Protein AF-A0A8H3QPQ7-F1 (afdb_monomer)

Mean predicted aligned error: 8.33 Å

Structure (mmCIF, N/CA/C/O backbone):
data_AF-A0A8H3QPQ7-F1
#
_entry.id   AF-A0A8H3QPQ7-F1
#
loop_
_atom_site.group_PDB
_atom_site.id
_atom_site.type_symbol
_atom_site.label_atom_id
_atom_site.label_alt_id
_atom_site.label_comp_id
_atom_site.label_asym_id
_atom_site.label_entity_id
_atom_site.label_seq_id
_atom_site.pdbx_PDB_ins_code
_atom_site.Cartn_x
_atom_site.Cartn_y
_atom_site.Cartn_z
_atom_site.occupancy
_atom_site.B_iso_or_equiv
_atom_site.auth_seq_id
_atom_site.auth_comp_id
_atom_site.auth_asym_id
_atom_site.auth_atom_id
_atom_site.pdbx_PDB_model_num
ATOM 1 N N . MET A 1 1 ? 8.827 -12.510 -20.753 1.00 52.91 1 MET A N 1
ATOM 2 C CA . MET A 1 1 ? 10.183 -11.906 -20.762 1.00 52.91 1 MET A CA 1
ATOM 3 C C . MET A 1 1 ? 10.353 -10.727 -19.795 1.00 52.91 1 MET A C 1
ATOM 5 O O . MET A 1 1 ? 11.489 -10.427 -19.464 1.00 52.91 1 MET A O 1
ATOM 9 N N . ALA A 1 2 ? 9.284 -10.083 -19.304 1.00 51.03 2 ALA A N 1
ATOM 10 C CA . ALA A 1 2 ? 9.398 -9.021 -18.293 1.00 51.03 2 ALA A CA 1
ATOM 11 C C . ALA A 1 2 ? 9.587 -9.545 -16.850 1.00 51.03 2 ALA A C 1
ATOM 13 O O . ALA A 1 2 ? 10.180 -8.869 -16.024 1.00 51.03 2 ALA A O 1
ATOM 14 N N . ASP A 1 3 ? 9.138 -10.769 -16.561 1.00 51.50 3 ASP A N 1
ATOM 15 C CA . ASP A 1 3 ? 9.184 -11.369 -15.219 1.00 51.50 3 ASP A CA 1
ATOM 16 C C . ASP A 1 3 ? 10.622 -11.617 -14.712 1.00 51.50 3 ASP A C 1
ATOM 18 O O . ASP A 1 3 ? 11.012 -11.107 -13.668 1.00 51.50 3 ASP A O 1
ATOM 22 N N . ALA A 1 4 ? 11.468 -12.236 -15.544 1.00 53.94 4 ALA A N 1
ATOM 23 C CA . ALA A 1 4 ? 12.883 -12.498 -15.246 1.00 53.94 4 ALA A CA 1
ATOM 24 C C . ALA A 1 4 ? 13.742 -11.230 -15.043 1.00 53.94 4 ALA A C 1
ATOM 26 O O . ALA A 1 4 ? 14.833 -11.291 -14.483 1.00 53.94 4 ALA A O 1
ATOM 27 N N . ARG A 1 5 ? 13.273 -10.060 -15.504 1.00 58.03 5 ARG A N 1
ATOM 28 C CA . ARG A 1 5 ? 13.960 -8.772 -15.291 1.00 58.03 5 ARG A CA 1
ATOM 29 C C . ARG A 1 5 ? 13.573 -8.111 -13.965 1.00 58.03 5 ARG A C 1
ATOM 31 O O . ARG A 1 5 ? 14.295 -7.230 -13.506 1.00 58.03 5 ARG A O 1
ATOM 38 N N . ARG A 1 6 ? 12.474 -8.561 -13.346 1.00 60.44 6 ARG A N 1
ATOM 39 C CA . ARG A 1 6 ? 11.940 -8.069 -12.064 1.00 60.44 6 ARG A CA 1
ATOM 40 C C . ARG A 1 6 ? 12.392 -8.904 -10.874 1.00 60.44 6 ARG A C 1
ATOM 42 O O . ARG A 1 6 ? 12.429 -8.388 -9.760 1.00 60.44 6 ARG A O 1
ATOM 49 N N . GLU A 1 7 ? 12.776 -10.160 -11.094 1.00 62.06 7 GLU A N 1
ATOM 50 C CA . GLU A 1 7 ? 13.353 -11.030 -10.058 1.00 62.06 7 GLU A CA 1
ATOM 51 C C . GLU A 1 7 ? 14.496 -10.381 -9.249 1.00 62.06 7 GLU A C 1
ATOM 53 O O . GLU A 1 7 ? 14.475 -10.488 -8.020 1.00 62.06 7 GLU A O 1
ATOM 58 N N . PRO A 1 8 ? 15.450 -9.637 -9.854 1.00 68.31 8 PRO A N 1
ATOM 59 C CA . PRO A 1 8 ? 16.511 -8.979 -9.093 1.00 68.31 8 PRO A CA 1
ATOM 60 C C . PRO A 1 8 ? 15.963 -7.940 -8.112 1.00 68.31 8 PRO A C 1
ATOM 62 O O . PRO A 1 8 ? 16.429 -7.848 -6.980 1.00 68.31 8 PRO A O 1
ATOM 65 N N . LEU A 1 9 ? 14.938 -7.184 -8.517 1.00 68.62 9 LEU A N 1
ATOM 66 C CA . LEU A 1 9 ? 14.305 -6.187 -7.661 1.00 68.62 9 LEU A CA 1
ATOM 67 C C . LEU A 1 9 ? 13.577 -6.838 -6.494 1.00 68.62 9 LEU A C 1
ATOM 69 O O . LEU A 1 9 ? 13.791 -6.423 -5.357 1.00 68.62 9 LEU A O 1
ATOM 73 N N . TYR A 1 10 ? 12.762 -7.865 -6.754 1.00 71.31 10 TYR A N 1
ATOM 74 C CA . TYR A 1 10 ? 12.056 -8.596 -5.700 1.00 71.31 10 TYR A CA 1
ATOM 75 C C . TYR A 1 10 ? 13.021 -9.241 -4.698 1.00 71.31 10 TYR A C 1
ATOM 77 O O . TYR A 1 10 ? 12.750 -9.207 -3.498 1.00 71.31 10 TYR A O 1
ATOM 85 N N . ASN A 1 11 ? 14.177 -9.731 -5.153 1.00 72.44 11 ASN A N 1
ATOM 86 C CA . ASN A 1 11 ? 15.219 -10.277 -4.279 1.00 72.44 11 ASN A CA 1
ATOM 87 C C . ASN A 1 11 ? 15.921 -9.214 -3.419 1.00 72.44 11 ASN A C 1
ATOM 89 O O . ASN A 1 11 ? 16.361 -9.525 -2.314 1.00 72.44 11 ASN A O 1
ATOM 93 N N . ILE A 1 12 ? 16.002 -7.962 -3.881 1.00 73.88 12 ILE A N 1
ATOM 94 C CA . ILE A 1 12 ? 16.578 -6.850 -3.108 1.00 73.88 12 ILE A CA 1
ATOM 95 C C . ILE A 1 12 ? 15.547 -6.280 -2.121 1.00 73.88 12 ILE A C 1
ATOM 97 O O . ILE A 1 12 ? 15.845 -6.105 -0.938 1.00 73.88 12 ILE A O 1
ATOM 101 N N . ILE A 1 13 ? 14.319 -6.011 -2.576 1.00 75.88 13 ILE A N 1
ATOM 102 C CA . ILE A 1 13 ? 13.271 -5.397 -1.744 1.00 75.88 13 ILE A CA 1
ATOM 103 C C . ILE A 1 13 ? 12.618 -6.400 -0.791 1.00 75.88 13 ILE A C 1
ATOM 105 O O . ILE A 1 13 ? 12.299 -6.035 0.335 1.00 75.88 13 ILE A O 1
ATOM 109 N N . GLY A 1 14 ? 12.463 -7.664 -1.184 1.00 75.62 14 GLY A N 1
ATOM 110 C CA . GLY A 1 14 ? 11.863 -8.727 -0.375 1.00 75.62 14 GLY A CA 1
ATOM 111 C C . GLY A 1 14 ? 12.414 -8.808 1.055 1.00 75.62 14 GLY A C 1
ATOM 112 O O . GLY A 1 14 ? 11.628 -8.685 1.998 1.00 75.62 14 GLY A O 1
ATOM 113 N N . PRO A 1 15 ? 13.739 -8.941 1.262 1.00 78.50 15 PRO A N 1
ATOM 114 C CA . PRO A 1 15 ? 14.323 -8.977 2.599 1.00 78.50 15 PRO A CA 1
ATOM 115 C C . PRO A 1 15 ? 14.217 -7.638 3.345 1.00 78.50 15 PRO A C 1
ATOM 117 O O . PRO A 1 15 ? 14.062 -7.649 4.565 1.00 78.50 15 PRO A O 1
ATOM 120 N N . ILE A 1 16 ? 14.252 -6.486 2.659 1.00 80.69 16 ILE A N 1
ATOM 121 C CA . ILE A 1 16 ? 14.039 -5.171 3.298 1.00 80.69 16 ILE A CA 1
ATOM 122 C C . ILE A 1 16 ? 12.621 -5.101 3.855 1.00 80.69 16 ILE A C 1
ATOM 124 O O . ILE A 1 16 ? 12.424 -4.830 5.037 1.00 80.69 16 ILE A O 1
ATOM 128 N N . PHE A 1 17 ? 11.638 -5.446 3.029 1.00 77.31 17 PHE A N 1
ATOM 129 C CA . PHE A 1 17 ? 10.249 -5.545 3.434 1.00 77.31 17 PHE A CA 1
ATOM 130 C C . PHE A 1 17 ? 10.090 -6.556 4.573 1.00 77.31 17 PHE A C 1
ATOM 132 O O . PHE A 1 17 ? 9.423 -6.241 5.553 1.00 77.31 17 PHE A O 1
ATOM 139 N N . ALA A 1 18 ? 10.706 -7.742 4.509 1.00 79.38 18 ALA A N 1
ATOM 140 C CA . ALA A 1 18 ? 10.646 -8.767 5.560 1.00 79.38 18 ALA A CA 1
ATOM 141 C C . ALA A 1 18 ? 11.100 -8.271 6.946 1.00 79.38 18 ALA A C 1
ATOM 143 O O . ALA A 1 18 ? 10.545 -8.722 7.947 1.00 79.38 18 ALA A O 1
ATOM 144 N N . LYS A 1 19 ? 12.029 -7.306 7.016 1.00 82.31 19 LYS A N 1
ATOM 145 C CA . LYS A 1 19 ? 12.436 -6.667 8.282 1.00 82.31 19 LYS A CA 1
ATOM 146 C C . LYS A 1 19 ? 11.318 -5.842 8.923 1.00 82.31 19 LYS A C 1
ATOM 148 O O . LYS A 1 19 ? 11.289 -5.700 10.144 1.00 82.31 19 LYS A O 1
ATOM 153 N N . HIS A 1 20 ? 10.386 -5.315 8.130 1.00 81.62 20 HIS A N 1
ATOM 154 C CA . HIS A 1 20 ? 9.209 -4.633 8.653 1.00 81.62 20 HIS A CA 1
ATOM 155 C C . HIS A 1 20 ? 8.154 -5.651 9.083 1.00 81.62 20 HIS A C 1
ATOM 157 O O . HIS A 1 20 ? 7.688 -6.475 8.281 1.00 81.62 20 HIS A O 1
ATOM 163 N N . LYS A 1 21 ? 7.742 -5.545 10.353 1.00 81.81 21 LYS A N 1
ATOM 164 C CA . LYS A 1 21 ? 6.601 -6.286 10.898 1.00 81.81 21 LYS A CA 1
ATOM 165 C C . LYS A 1 21 ? 5.356 -6.008 10.067 1.00 81.81 21 LYS A C 1
ATOM 167 O O . LYS A 1 21 ? 5.187 -4.913 9.534 1.00 81.81 21 LYS A O 1
ATOM 172 N N . GLN A 1 22 ? 4.483 -7.001 9.986 1.00 83.19 22 GLN A N 1
ATOM 173 C CA . GLN A 1 22 ? 3.203 -6.871 9.306 1.00 83.19 22 GLN A CA 1
ATOM 174 C C . GLN A 1 22 ? 2.352 -5.776 9.954 1.00 83.19 22 GLN A C 1
ATOM 176 O O . GLN A 1 22 ? 2.403 -5.579 11.170 1.00 83.19 22 GLN A O 1
ATOM 181 N N . TYR A 1 23 ? 1.575 -5.054 9.149 1.00 82.81 23 TYR A N 1
ATOM 182 C CA . TYR A 1 23 ? 0.728 -3.995 9.674 1.00 82.81 23 TYR A CA 1
ATOM 183 C C . TYR A 1 23 ? -0.497 -4.584 10.380 1.00 82.81 23 TYR A C 1
ATOM 185 O O . TYR A 1 23 ? -1.373 -5.173 9.744 1.00 82.81 23 TYR A O 1
ATOM 193 N N . THR A 1 24 ? -0.556 -4.405 11.699 1.00 81.31 24 THR A N 1
ATOM 194 C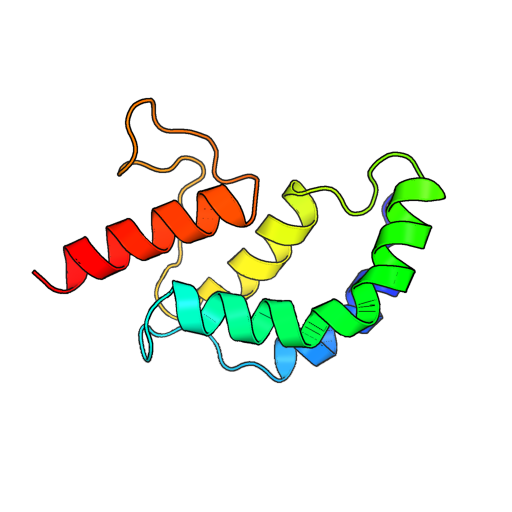 CA . THR A 1 24 ? -1.651 -4.856 12.573 1.00 81.31 24 THR A CA 1
ATOM 195 C C . THR A 1 24 ? -2.489 -3.696 13.119 1.00 81.31 24 THR A C 1
ATOM 197 O O . THR A 1 24 ? -3.298 -3.886 14.020 1.00 81.31 24 THR A O 1
ATOM 200 N N . GLY A 1 25 ? -2.321 -2.477 12.590 1.00 79.00 25 GLY A N 1
ATOM 201 C CA . GLY A 1 25 ? -2.949 -1.272 13.153 1.00 79.00 25 GLY A CA 1
ATOM 202 C C . GLY A 1 25 ? -2.258 -0.739 14.410 1.00 79.00 25 GLY A C 1
ATOM 203 O O . GLY A 1 25 ? -2.856 0.031 15.143 1.00 79.00 25 GLY A O 1
ATOM 204 N N . GLN A 1 26 ? -1.017 -1.166 14.648 1.00 79.69 26 GLN A N 1
ATOM 205 C CA . GLN A 1 26 ? -0.161 -0.735 15.758 1.00 79.69 26 GLN A CA 1
ATOM 206 C C . GLN A 1 26 ? 0.239 0.752 15.712 1.00 79.69 26 GLN A C 1
ATOM 208 O O . GLN A 1 26 ? 0.570 1.322 16.743 1.00 79.69 26 GLN A O 1
ATOM 213 N N . GLU A 1 27 ? 0.214 1.379 14.536 1.00 85.00 27 GLU A N 1
ATOM 214 C CA . GLU A 1 27 ? 0.558 2.791 14.331 1.00 85.00 27 GLU A CA 1
ATOM 215 C C . GLU A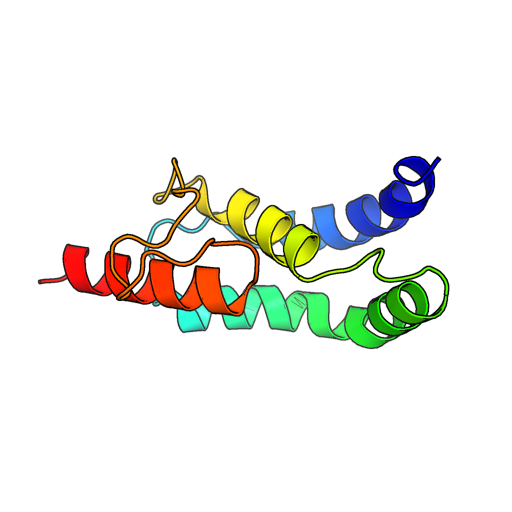 1 27 ? -0.306 3.392 13.203 1.00 85.00 27 GLU A C 1
ATOM 217 O O . GLU A 1 27 ? -0.953 2.628 12.468 1.00 85.00 27 GLU A O 1
ATOM 222 N N . PRO A 1 28 ? -0.344 4.726 13.030 1.00 84.25 28 PRO A N 1
ATOM 223 C CA . PRO A 1 28 ? -1.061 5.355 11.930 1.00 84.25 28 PRO A CA 1
ATOM 224 C C . PRO A 1 28 ? -0.578 4.830 10.567 1.00 84.25 28 PRO A C 1
ATOM 226 O O . PRO A 1 28 ? 0.627 4.665 10.364 1.00 84.25 28 PRO A O 1
ATOM 229 N N . PRO A 1 29 ? -1.492 4.590 9.610 1.00 82.50 29 PRO A N 1
ATOM 230 C CA . PRO A 1 29 ? -1.149 4.123 8.269 1.00 82.50 29 PRO A CA 1
ATOM 231 C C . PRO A 1 29 ? -0.057 4.939 7.583 1.00 82.50 29 PRO A C 1
ATOM 233 O O . PRO A 1 29 ? 0.844 4.368 6.974 1.00 82.50 29 PRO A O 1
ATOM 236 N N . ASP A 1 30 ? -0.140 6.263 7.699 1.00 84.56 30 ASP A N 1
ATOM 237 C CA . ASP A 1 30 ? 0.814 7.194 7.109 1.00 84.56 30 ASP A CA 1
ATOM 238 C C . ASP A 1 30 ? 2.229 6.995 7.664 1.00 84.56 30 ASP A C 1
ATOM 240 O O . ASP A 1 30 ? 3.173 6.882 6.888 1.00 84.56 30 ASP A O 1
ATOM 244 N N . GLU A 1 31 ? 2.378 6.870 8.986 1.00 87.06 31 GLU A N 1
ATOM 245 C CA . GLU A 1 31 ? 3.687 6.668 9.621 1.00 87.06 31 GLU A CA 1
ATOM 246 C C . GLU A 1 31 ? 4.295 5.308 9.267 1.00 87.06 31 GLU A C 1
ATOM 248 O O . GLU A 1 31 ? 5.491 5.212 8.982 1.00 87.06 31 GLU A O 1
ATOM 253 N N . TYR A 1 32 ? 3.470 4.258 9.232 1.00 86.56 32 TYR A N 1
ATOM 254 C CA . TYR A 1 32 ? 3.934 2.925 8.860 1.00 86.56 32 TYR A C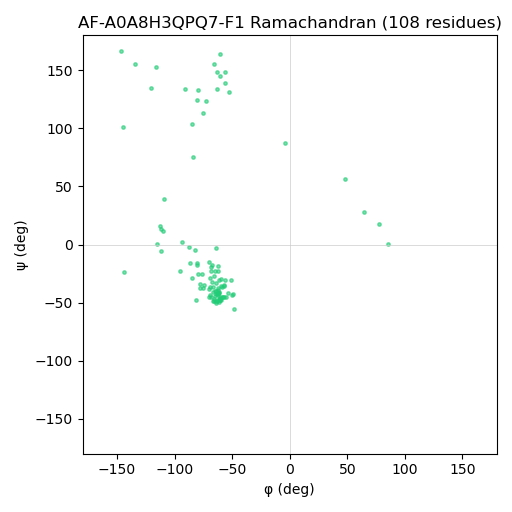A 1
ATOM 255 C C . TYR A 1 32 ? 4.419 2.889 7.409 1.00 86.56 32 TYR A C 1
ATOM 257 O O . TYR A 1 32 ? 5.504 2.376 7.120 1.00 86.56 32 TYR A O 1
ATOM 265 N N . LEU A 1 33 ? 3.613 3.427 6.489 1.00 83.88 33 LEU A N 1
ATOM 266 C CA . LEU A 1 33 ? 3.947 3.456 5.069 1.00 83.88 33 LEU A CA 1
ATOM 267 C C . LEU A 1 33 ? 5.176 4.326 4.803 1.00 83.88 33 LEU A C 1
ATOM 269 O O . LEU A 1 33 ? 6.026 3.903 4.021 1.00 83.88 33 LEU A O 1
ATOM 273 N N . ASP A 1 34 ? 5.315 5.470 5.479 1.00 85.44 34 ASP A N 1
ATOM 274 C CA . ASP A 1 34 ? 6.505 6.319 5.376 1.00 85.44 34 ASP A CA 1
ATOM 275 C C . ASP A 1 34 ? 7.767 5.570 5.818 1.00 85.44 34 ASP A C 1
ATOM 277 O O . ASP A 1 34 ? 8.756 5.551 5.089 1.00 85.44 34 ASP A O 1
ATOM 281 N N . LYS A 1 35 ? 7.725 4.845 6.945 1.00 86.44 35 LYS A N 1
ATOM 282 C CA . LYS A 1 35 ? 8.864 4.034 7.412 1.00 86.44 35 LYS A CA 1
ATOM 283 C C . LYS A 1 35 ? 9.256 2.956 6.408 1.00 86.44 35 LYS A C 1
ATOM 285 O O . LYS A 1 35 ? 10.441 2.800 6.113 1.00 86.44 35 LYS A O 1
ATOM 290 N N . VAL A 1 36 ? 8.279 2.215 5.883 1.00 83.50 36 VAL A N 1
ATOM 291 C CA . VAL A 1 36 ? 8.523 1.173 4.871 1.00 83.50 36 VAL A CA 1
ATOM 292 C C . VAL A 1 36 ? 9.090 1.794 3.593 1.00 83.50 36 VAL A C 1
ATOM 294 O O . VAL A 1 36 ? 10.048 1.266 3.029 1.00 83.50 36 VAL A O 1
ATOM 297 N N . TRP A 1 37 ? 8.543 2.933 3.160 1.00 79.38 37 TRP A N 1
ATOM 298 C CA . TRP A 1 37 ? 9.003 3.647 1.973 1.00 79.38 37 TRP A CA 1
ATOM 299 C C . TRP A 1 37 ? 10.422 4.186 2.147 1.00 79.38 37 TRP A C 1
ATOM 301 O O . TRP A 1 37 ? 11.283 3.938 1.306 1.00 79.38 37 TRP A O 1
ATOM 311 N N . LYS A 1 38 ? 10.712 4.828 3.278 1.00 82.44 38 LYS A N 1
ATOM 312 C CA . LYS A 1 38 ? 12.035 5.346 3.636 1.00 82.44 38 LYS A CA 1
ATOM 313 C C . LYS A 1 38 ? 13.091 4.247 3.673 1.00 82.44 38 LYS A C 1
ATOM 315 O O . LYS A 1 38 ? 14.227 4.453 3.243 1.00 82.44 38 LYS A O 1
ATOM 320 N N . SER A 1 39 ? 12.713 3.055 4.127 1.00 79.50 39 SER A N 1
ATOM 321 C CA . SER A 1 39 ? 13.589 1.886 4.115 1.00 79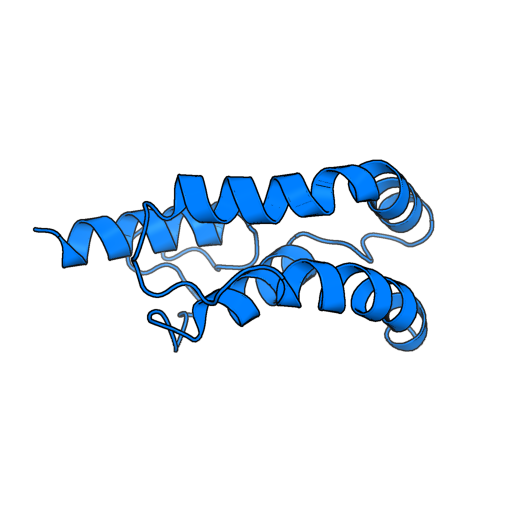.50 39 SER A CA 1
ATOM 322 C C . SER A 1 39 ? 13.920 1.375 2.720 1.00 79.50 39 SER A C 1
ATOM 324 O O . SER A 1 39 ? 14.917 0.677 2.599 1.00 79.50 39 SER A O 1
ATOM 326 N N . ILE A 1 40 ? 13.177 1.745 1.677 1.00 74.38 40 ILE A N 1
ATOM 327 C CA . ILE A 1 40 ? 13.519 1.452 0.277 1.00 74.38 40 ILE A CA 1
ATOM 328 C C . ILE A 1 40 ? 13.894 2.700 -0.530 1.00 74.38 40 ILE A C 1
ATOM 330 O O . ILE A 1 40 ? 14.366 2.556 -1.649 1.00 74.38 40 ILE A O 1
ATOM 334 N N . SER A 1 41 ? 13.779 3.911 0.026 1.00 71.94 41 SER A N 1
ATOM 335 C CA . SER A 1 41 ? 14.171 5.155 -0.656 1.00 71.94 41 SER A CA 1
ATOM 336 C C . SER A 1 41 ? 1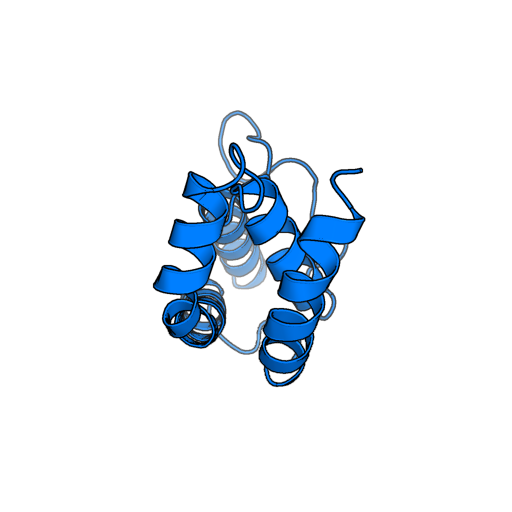5.664 5.212 -0.988 1.00 71.94 41 SER A C 1
ATOM 338 O O . SER A 1 41 ? 16.060 5.895 -1.919 1.00 71.94 41 SER A O 1
ATOM 340 N N . HIS A 1 42 ? 16.520 4.460 -0.290 1.00 69.19 42 HIS A N 1
ATOM 341 C CA . HIS A 1 42 ? 17.929 4.332 -0.685 1.00 69.19 42 HIS A CA 1
ATOM 342 C C . HIS A 1 42 ? 18.111 3.557 -2.004 1.00 69.19 42 HIS A C 1
ATOM 344 O O . HIS A 1 42 ? 19.151 3.665 -2.649 1.00 69.19 42 HIS A O 1
ATOM 350 N N . LEU A 1 43 ? 17.101 2.785 -2.414 1.00 67.44 43 LEU A N 1
ATOM 351 C CA . LEU A 1 43 ? 17.046 2.109 -3.706 1.00 67.44 43 LEU A CA 1
ATOM 352 C C . LEU A 1 43 ? 16.434 2.995 -4.791 1.00 67.44 43 LEU A C 1
ATOM 354 O O . LEU A 1 43 ? 16.406 2.561 -5.936 1.00 67.44 43 LEU A O 1
ATOM 358 N N . ASP A 1 44 ? 15.985 4.214 -4.475 1.00 63.28 44 ASP A N 1
ATOM 359 C CA . ASP A 1 44 ? 15.319 5.118 -5.419 1.00 63.28 44 ASP A CA 1
ATOM 360 C C . ASP A 1 44 ? 16.193 5.415 -6.648 1.00 63.28 44 ASP A C 1
ATOM 362 O O . ASP A 1 44 ? 15.702 5.395 -7.769 1.00 63.28 44 ASP A O 1
ATOM 366 N N . GLY A 1 45 ? 17.517 5.525 -6.482 1.00 61.34 45 GLY A N 1
ATOM 367 C CA . GLY A 1 45 ? 18.450 5.642 -7.610 1.00 61.34 45 GLY A CA 1
ATOM 368 C C . GLY A 1 45 ? 18.522 4.383 -8.488 1.00 61.34 45 GLY A C 1
ATOM 369 O O . GLY A 1 45 ? 18.606 4.484 -9.710 1.00 61.34 45 GLY A O 1
ATOM 370 N N . SER A 1 46 ? 18.427 3.191 -7.887 1.00 62.66 46 SER A N 1
ATOM 371 C CA . SER A 1 46 ? 18.359 1.918 -8.627 1.00 62.66 46 SER A CA 1
ATOM 372 C C . SER A 1 46 ? 16.985 1.703 -9.267 1.00 62.66 46 SER A C 1
ATOM 374 O O . SER A 1 46 ? 16.910 1.189 -10.376 1.00 62.66 46 SER A O 1
ATOM 376 N N . MET A 1 47 ? 15.906 2.139 -8.610 1.00 62.47 47 MET A N 1
ATOM 377 C CA . MET A 1 47 ? 14.535 2.108 -9.124 1.00 62.47 47 MET A CA 1
ATOM 378 C C . MET A 1 47 ? 14.357 3.085 -10.280 1.00 62.47 47 MET A C 1
ATOM 380 O O . MET A 1 47 ? 13.838 2.681 -11.307 1.00 62.47 47 MET A O 1
ATOM 384 N N . THR A 1 48 ? 14.863 4.313 -10.164 1.00 60.66 48 THR A N 1
ATOM 385 C CA . THR A 1 48 ? 14.851 5.336 -11.220 1.00 60.66 48 THR A CA 1
ATOM 386 C C . THR A 1 48 ? 15.686 4.896 -12.419 1.00 60.66 48 THR A C 1
ATOM 388 O O . THR A 1 48 ? 15.288 5.093 -13.569 1.00 60.66 48 THR A O 1
ATOM 391 N N . ALA A 1 49 ? 16.839 4.262 -12.179 1.00 60.22 49 ALA A N 1
ATOM 392 C CA . ALA A 1 49 ? 17.626 3.652 -13.245 1.00 60.22 49 ALA A CA 1
ATOM 393 C C . ALA A 1 49 ? 16.845 2.525 -13.940 1.00 60.22 49 ALA A C 1
ATOM 395 O O . ALA A 1 49 ? 16.909 2.417 -15.160 1.00 60.22 49 ALA A O 1
ATOM 396 N N . LEU A 1 50 ? 16.060 1.734 -13.203 1.00 56.75 50 LEU A N 1
ATOM 397 C CA . LEU A 1 50 ? 15.234 0.664 -13.766 1.00 56.75 50 LEU A CA 1
ATOM 398 C C . LEU A 1 50 ? 13.973 1.185 -14.482 1.00 56.75 50 LEU A C 1
ATOM 400 O O . LEU A 1 50 ? 13.631 0.667 -15.544 1.00 56.75 50 LEU A O 1
ATOM 404 N N . GLU A 1 51 ? 13.330 2.234 -13.955 1.00 62.38 51 GLU A N 1
ATOM 405 C CA . GLU A 1 51 ? 12.208 2.956 -14.576 1.00 62.38 51 GLU A CA 1
ATOM 406 C C . GLU A 1 51 ? 12.630 3.578 -15.915 1.00 62.38 51 GLU A C 1
ATOM 408 O O . GLU A 1 51 ? 11.881 3.480 -16.890 1.00 62.38 51 GLU A O 1
ATOM 413 N N . ASN A 1 52 ? 13.836 4.157 -15.979 1.00 60.34 52 ASN A N 1
ATOM 414 C CA . ASN A 1 52 ? 14.402 4.733 -17.203 1.00 60.34 52 ASN A CA 1
ATOM 415 C C . ASN A 1 52 ? 14.955 3.674 -18.172 1.00 60.34 52 ASN A C 1
ATOM 417 O O . ASN A 1 52 ? 14.820 3.834 -19.384 1.00 60.34 52 ASN A O 1
ATOM 421 N N . ALA A 1 53 ? 15.575 2.598 -17.671 1.00 59.53 53 ALA A N 1
ATOM 422 C CA . ALA A 1 53 ? 16.198 1.569 -18.511 1.00 59.53 53 ALA A CA 1
ATOM 423 C C . ALA A 1 53 ? 15.187 0.613 -19.164 1.00 59.53 53 ALA A C 1
ATOM 425 O O . ALA A 1 53 ? 15.479 0.043 -20.213 1.00 59.53 53 ALA A O 1
ATOM 426 N N . ASN A 1 54 ? 14.005 0.422 -18.574 1.00 55.06 54 ASN A N 1
ATOM 427 C CA . ASN A 1 54 ? 12.928 -0.374 -19.157 1.00 55.06 54 ASN A CA 1
ATOM 428 C C . ASN A 1 54 ? 11.584 0.264 -18.801 1.00 55.06 54 ASN A C 1
ATOM 430 O O . ASN A 1 54 ? 11.087 0.066 -17.696 1.00 55.06 54 ASN A O 1
ATOM 434 N N . VAL A 1 55 ? 11.005 0.992 -19.762 1.00 50.78 55 VAL A N 1
ATOM 435 C CA . VAL A 1 55 ? 9.608 1.468 -19.832 1.00 50.78 55 VAL A CA 1
ATOM 436 C C . VAL A 1 55 ? 8.727 0.966 -18.673 1.00 50.78 55 VAL A C 1
ATOM 438 O O . VAL A 1 55 ? 8.042 -0.049 -18.800 1.00 50.78 55 VAL A O 1
ATOM 441 N N . ARG A 1 56 ? 8.713 1.702 -17.550 1.00 54.34 56 ARG A N 1
ATOM 442 C CA . ARG A 1 56 ? 7.738 1.532 -16.451 1.00 54.34 56 ARG A CA 1
ATOM 443 C C . ARG A 1 56 ? 7.801 0.186 -15.713 1.00 54.34 56 ARG A C 1
ATOM 445 O O . ARG A 1 56 ? 6.801 -0.265 -15.162 1.00 54.34 56 ARG A O 1
ATOM 452 N N . ASP A 1 57 ? 8.954 -0.473 -15.660 1.00 55.84 57 ASP A N 1
ATOM 453 C CA . ASP A 1 57 ? 9.047 -1.781 -14.995 1.00 55.84 57 ASP A CA 1
ATOM 454 C C . ASP A 1 57 ? 8.875 -1.704 -13.461 1.00 55.84 57 ASP A C 1
ATOM 456 O O . ASP A 1 57 ? 8.431 -2.664 -12.834 1.00 55.84 57 ASP A O 1
ATOM 460 N N . PHE A 1 58 ? 9.128 -0.527 -12.875 1.00 62.75 58 PHE A N 1
ATOM 461 C CA . PHE A 1 58 ? 8.885 -0.216 -11.463 1.00 62.75 58 PHE A CA 1
ATOM 462 C C . PHE A 1 58 ? 7.716 0.773 -11.248 1.00 62.75 58 PHE A C 1
ATOM 464 O O . PHE A 1 58 ? 7.766 1.656 -10.393 1.00 62.75 58 PHE A O 1
ATOM 471 N N . ASP A 1 59 ? 6.649 0.622 -12.042 1.00 73.12 59 ASP A N 1
ATOM 472 C CA . ASP A 1 59 ? 5.439 1.459 -11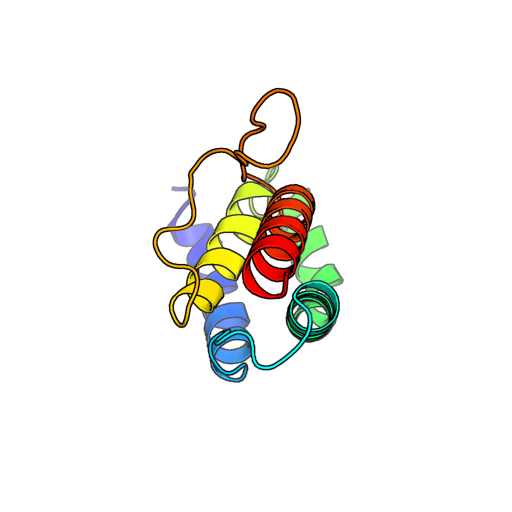.999 1.00 73.12 59 ASP A CA 1
ATOM 473 C C . ASP A 1 59 ? 4.715 1.397 -10.634 1.00 73.12 59 ASP A C 1
ATOM 475 O O . ASP A 1 59 ? 4.907 0.493 -9.808 1.00 73.12 59 ASP A O 1
ATOM 479 N N . ASN A 1 60 ? 3.822 2.362 -10.405 1.00 76.75 60 ASN A N 1
ATOM 480 C CA . ASN A 1 60 ? 3.003 2.489 -9.201 1.00 76.75 60 A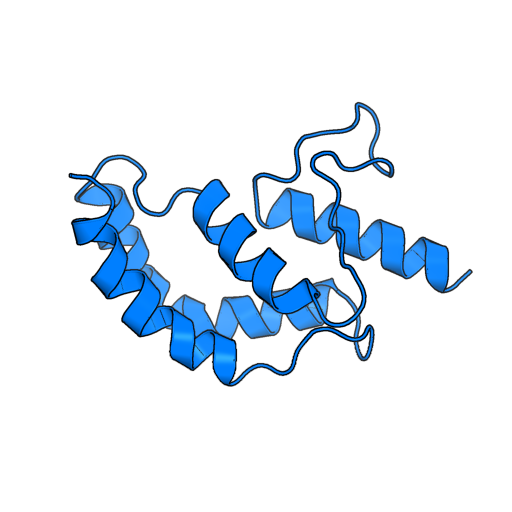SN A CA 1
ATOM 481 C C . ASN A 1 60 ? 2.247 1.202 -8.837 1.00 76.75 60 ASN A C 1
ATOM 483 O O . ASN A 1 60 ? 2.071 0.926 -7.647 1.00 76.75 60 ASN A O 1
ATOM 487 N N . VAL A 1 61 ? 1.870 0.389 -9.828 1.00 76.25 61 VAL A N 1
ATOM 488 C CA . VAL A 1 61 ? 1.200 -0.905 -9.617 1.00 76.25 61 VAL A CA 1
ATOM 489 C C . VAL A 1 61 ? 2.078 -1.888 -8.838 1.00 76.25 61 VAL A C 1
ATOM 491 O O . VAL A 1 61 ? 1.593 -2.542 -7.913 1.00 76.25 61 VAL A O 1
ATOM 494 N N . ILE A 1 62 ? 3.374 -1.960 -9.157 1.00 76.38 62 ILE A N 1
ATOM 495 C CA . ILE A 1 62 ? 4.328 -2.854 -8.483 1.00 76.38 62 ILE A CA 1
ATOM 496 C C . ILE A 1 62 ? 4.586 -2.366 -7.057 1.00 76.38 62 ILE A C 1
ATOM 498 O O . ILE A 1 62 ? 4.488 -3.146 -6.105 1.00 76.38 62 ILE A O 1
ATOM 502 N N . LYS A 1 63 ? 4.810 -1.054 -6.893 1.00 78.38 63 LYS A N 1
ATOM 503 C CA . LYS A 1 63 ? 4.952 -0.402 -5.579 1.00 78.38 63 LYS A CA 1
ATOM 504 C C . LYS A 1 63 ? 3.727 -0.685 -4.694 1.00 78.38 63 LYS A C 1
ATOM 506 O O . LYS A 1 63 ? 3.865 -1.069 -3.534 1.00 78.38 63 LYS A O 1
ATOM 511 N N . CYS A 1 64 ? 2.523 -0.569 -5.256 1.00 80.69 64 CYS A N 1
ATOM 512 C CA . CYS A 1 64 ? 1.269 -0.856 -4.562 1.00 80.69 64 CYS A CA 1
ATOM 513 C C . CYS A 1 64 ? 1.135 -2.342 -4.183 1.00 80.69 64 CYS A C 1
ATOM 515 O O . CYS A 1 64 ? 0.769 -2.653 -3.049 1.00 80.69 64 CYS A O 1
ATOM 517 N N . GLY A 1 65 ? 1.467 -3.263 -5.094 1.00 80.00 65 GLY A N 1
ATOM 518 C CA . GLY A 1 65 ? 1.438 -4.707 -4.840 1.00 80.00 65 GLY A CA 1
ATOM 519 C C . GLY A 1 65 ? 2.352 -5.121 -3.686 1.00 80.00 65 GLY A C 1
ATOM 520 O O . GLY A 1 65 ? 1.918 -5.838 -2.785 1.00 80.00 65 GLY A O 1
ATOM 521 N N . LEU A 1 66 ? 3.578 -4.592 -3.656 1.00 78.62 66 LEU A N 1
ATOM 522 C CA . LEU A 1 66 ? 4.535 -4.819 -2.569 1.00 78.62 66 LEU A CA 1
ATOM 523 C C . LEU A 1 66 ? 4.000 -4.334 -1.222 1.00 78.62 66 LEU A C 1
ATOM 525 O O . LEU A 1 66 ? 4.025 -5.085 -0.247 1.00 78.62 66 LEU A O 1
ATOM 529 N N . LEU A 1 67 ? 3.456 -3.117 -1.165 1.00 80.06 67 LEU A N 1
ATOM 530 C CA . LEU A 1 67 ? 2.870 -2.581 0.064 1.00 80.06 67 LEU A CA 1
ATOM 531 C C . LEU A 1 67 ? 1.682 -3.431 0.535 1.00 80.06 67 LEU A C 1
ATOM 533 O O . LEU A 1 67 ? 1.601 -3.747 1.722 1.00 80.06 67 LEU A O 1
ATOM 537 N N . LYS A 1 68 ? 0.814 -3.896 -0.377 1.00 80.56 68 LYS A N 1
ATOM 538 C CA . LYS A 1 68 ? -0.313 -4.786 -0.039 1.00 80.56 68 LYS A CA 1
ATOM 539 C C . LYS A 1 68 ? 0.137 -6.077 0.651 1.00 80.56 68 LYS A C 1
ATOM 541 O O . LYS A 1 68 ? -0.551 -6.521 1.569 1.00 80.56 68 LYS A O 1
ATOM 546 N N . THR A 1 69 ? 1.301 -6.640 0.303 1.00 78.19 69 THR A N 1
ATOM 547 C CA . THR A 1 69 ? 1.823 -7.841 0.993 1.00 78.19 69 THR A CA 1
ATOM 548 C C . THR A 1 69 ? 2.053 -7.612 2.493 1.00 78.19 69 THR A C 1
ATOM 550 O O . THR A 1 69 ? 1.882 -8.528 3.299 1.00 78.19 69 THR A O 1
ATOM 553 N N . LYS A 1 70 ? 2.366 -6.376 2.907 1.00 78.75 70 LYS A N 1
ATOM 554 C CA . LYS A 1 70 ? 2.571 -6.012 4.319 1.00 78.75 70 LYS A CA 1
ATOM 555 C C . LYS A 1 70 ? 1.289 -5.770 5.093 1.00 78.75 70 LYS A C 1
ATOM 557 O O . LYS A 1 70 ? 1.297 -5.830 6.322 1.00 78.75 70 LYS A O 1
ATOM 562 N N . LEU A 1 71 ? 0.187 -5.554 4.389 1.00 79.44 71 LEU A N 1
ATOM 563 C CA . LEU A 1 71 ? -1.119 -5.290 4.985 1.00 79.44 71 LEU A CA 1
ATOM 564 C C . LEU A 1 71 ? -1.857 -6.554 5.420 1.00 79.44 71 LEU A C 1
ATOM 566 O O . LEU A 1 71 ? -2.903 -6.460 6.061 1.00 79.44 71 LEU A O 1
ATOM 570 N N . GLY A 1 72 ? -1.301 -7.736 5.143 1.00 69.12 72 GLY A N 1
ATOM 571 C CA . GLY A 1 72 ? -1.945 -9.005 5.472 1.00 69.12 72 GLY A CA 1
ATOM 572 C C . GLY A 1 72 ? -2.175 -9.319 6.942 1.00 69.12 72 GLY A C 1
ATOM 573 O O . GLY A 1 72 ? -2.749 -10.357 7.233 1.00 69.12 72 GLY A O 1
ATOM 574 N N . GLY A 1 73 ? -1.728 -8.457 7.854 1.00 69.19 73 GLY A N 1
ATOM 575 C CA . GLY A 1 73 ? -1.850 -8.685 9.291 1.00 69.19 73 GLY A CA 1
ATOM 576 C C . GLY A 1 73 ? -3.201 -8.242 9.837 1.00 69.19 73 GLY A C 1
ATOM 577 O O . GLY A 1 73 ? -3.671 -8.802 10.817 1.00 69.19 73 GLY A O 1
ATOM 578 N N . LYS A 1 74 ? -3.833 -7.241 9.208 1.00 71.50 74 LYS A N 1
ATOM 579 C CA . LYS A 1 74 ? -5.117 -6.670 9.660 1.00 71.50 74 LYS A CA 1
ATOM 580 C C . LYS A 1 74 ? -6.057 -6.252 8.525 1.00 71.50 74 LYS A C 1
ATOM 582 O O . LYS A 1 74 ? -7.260 -6.136 8.728 1.00 71.50 74 LYS A O 1
ATOM 587 N N . TYR A 1 75 ? -5.530 -5.980 7.336 1.00 74.88 75 TYR A N 1
ATOM 588 C CA . TYR A 1 75 ? -6.259 -5.294 6.267 1.00 74.88 75 TYR A CA 1
ATOM 589 C C . TYR A 1 75 ? -6.537 -6.198 5.056 1.00 74.88 75 TYR A C 1
ATOM 591 O O . TYR A 1 75 ? -6.882 -5.690 3.994 1.00 74.88 75 TYR A O 1
ATOM 599 N N . ILE A 1 76 ? -6.402 -7.525 5.199 1.00 72.12 76 ILE A N 1
ATOM 600 C CA . ILE A 1 76 ? -6.770 -8.483 4.149 1.00 72.12 76 ILE A CA 1
ATOM 601 C C . ILE A 1 76 ? -8.228 -8.945 4.313 1.00 72.12 76 ILE A C 1
ATOM 603 O O . ILE A 1 76 ? -8.607 -9.335 5.416 1.00 72.12 76 ILE A O 1
ATOM 607 N N . PRO A 1 77 ? -9.015 -8.962 3.218 1.00 70.50 77 PRO A N 1
ATOM 608 C CA . PRO A 1 77 ? -8.626 -8.586 1.853 1.00 70.50 77 PRO A CA 1
ATOM 609 C C . PRO A 1 77 ? -8.612 -7.064 1.620 1.00 70.50 77 PRO A C 1
ATOM 611 O O . PRO A 1 77 ? -9.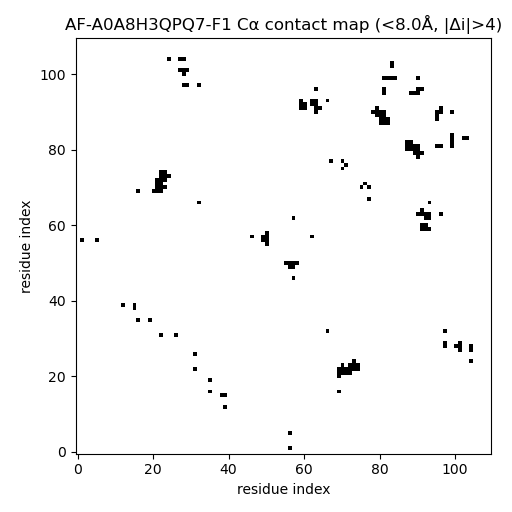570 -6.363 1.940 1.00 70.50 77 PRO A O 1
ATOM 614 N N . VAL A 1 78 ? -7.531 -6.561 1.006 1.00 76.31 78 VAL A N 1
ATOM 615 C CA . VAL A 1 78 ? -7.465 -5.172 0.520 1.00 76.31 78 VAL A CA 1
ATOM 616 C C . VAL A 1 78 ? -8.362 -5.083 -0.718 1.00 76.31 78 VAL A C 1
ATOM 618 O O . VAL A 1 78 ? -8.135 -5.843 -1.665 1.00 76.31 78 VAL A O 1
ATOM 621 N N . PRO A 1 79 ? -9.364 -4.191 -0.750 1.00 80.75 79 PRO A N 1
ATOM 622 C CA . PRO A 1 79 ? -10.259 -4.083 -1.888 1.00 80.75 79 PRO A CA 1
ATOM 623 C C . PRO A 1 79 ? -9.504 -3.592 -3.131 1.00 80.75 79 PRO A C 1
ATOM 625 O O . PRO A 1 79 ? -8.457 -2.947 -3.053 1.00 80.75 79 PRO A O 1
ATOM 628 N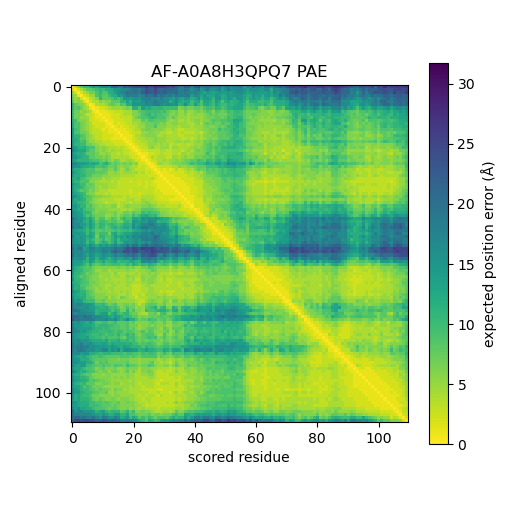 N . VAL A 1 80 ? -10.034 -3.918 -4.309 1.00 81.19 80 VAL A N 1
ATOM 629 C CA . VAL A 1 80 ? -9.454 -3.462 -5.584 1.00 81.19 80 VAL A CA 1
ATOM 630 C C . VAL A 1 80 ? -9.647 -1.955 -5.758 1.00 81.19 80 VAL A C 1
ATOM 632 O O . VAL A 1 80 ? -8.743 -1.273 -6.233 1.00 81.19 80 VAL A O 1
ATOM 635 N N . ASN A 1 81 ? -10.791 -1.440 -5.308 1.00 85.50 81 ASN A N 1
ATOM 636 C CA . ASN A 1 81 ? -11.169 -0.032 -5.360 1.00 85.50 81 ASN A CA 1
ATOM 637 C C . ASN A 1 81 ? -11.308 0.524 -3.944 1.00 85.50 81 ASN A C 1
ATOM 639 O O . ASN A 1 81 ? -11.623 -0.225 -3.022 1.00 85.50 81 ASN A O 1
ATOM 643 N N . ASN A 1 82 ? -11.092 1.824 -3.764 1.00 84.06 82 ASN A N 1
ATOM 644 C CA . ASN A 1 82 ? -11.225 2.481 -2.468 1.00 84.06 82 ASN A CA 1
ATOM 645 C C . ASN A 1 82 ? -12.689 2.892 -2.209 1.00 84.06 82 ASN A C 1
ATOM 647 O O . ASN A 1 82 ? -13.104 3.916 -2.749 1.00 84.06 82 ASN A O 1
ATOM 651 N N . PRO A 1 83 ? -13.456 2.166 -1.365 1.00 82.50 83 PRO A N 1
ATOM 652 C CA . PRO A 1 83 ? -14.866 2.471 -1.110 1.00 82.50 83 PRO A CA 1
ATOM 653 C C . PRO A 1 83 ? -15.082 3.760 -0.306 1.00 82.50 83 PRO A C 1
ATOM 655 O O . PRO A 1 83 ? -16.193 4.273 -0.240 1.00 82.50 83 PRO A O 1
ATOM 658 N N . TYR A 1 84 ? -14.029 4.276 0.330 1.00 81.12 84 TYR A N 1
ATOM 659 C CA . TYR A 1 84 ? -14.096 5.451 1.196 1.00 81.12 84 TYR A CA 1
ATOM 660 C C . TYR A 1 84 ? -13.783 6.754 0.454 1.00 81.12 84 TYR A C 1
ATOM 662 O O . TYR A 1 84 ? -13.721 7.820 1.060 1.00 81.12 84 TYR A O 1
ATOM 670 N N . THR A 1 85 ? -13.534 6.693 -0.854 1.00 80.00 85 THR A N 1
ATOM 671 C CA . THR A 1 85 ? -13.246 7.866 -1.682 1.00 80.00 85 THR A CA 1
ATOM 672 C C . THR A 1 85 ? -14.280 7.978 -2.790 1.00 80.00 85 THR A C 1
ATOM 674 O O . THR A 1 85 ? -14.607 6.991 -3.449 1.00 80.00 85 THR A O 1
ATOM 677 N N . ALA A 1 86 ? -14.792 9.193 -3.005 1.00 75.25 86 ALA A N 1
ATOM 678 C CA . ALA A 1 86 ? -15.768 9.468 -4.052 1.00 75.25 86 ALA A CA 1
ATOM 679 C C . ALA A 1 86 ? -15.259 8.972 -5.418 1.00 75.25 86 ALA A C 1
ATOM 681 O O . ALA A 1 86 ? -14.115 9.224 -5.797 1.00 75.25 86 ALA A O 1
ATOM 682 N N . GLY A 1 87 ? -16.107 8.238 -6.141 1.00 78.19 87 GLY A N 1
ATOM 683 C CA . GLY A 1 87 ? -15.753 7.629 -7.426 1.00 78.19 87 GLY A CA 1
ATOM 684 C C . GLY A 1 87 ? -15.057 6.265 -7.340 1.00 78.19 87 GLY A C 1
ATOM 685 O O . GLY A 1 87 ? -14.762 5.698 -8.386 1.00 78.19 87 GLY A O 1
ATOM 686 N N . ASN A 1 88 ? -14.831 5.713 -6.139 1.00 84.38 88 ASN A N 1
ATOM 687 C CA . ASN A 1 88 ? -14.253 4.380 -5.921 1.00 84.38 88 ASN A CA 1
ATOM 688 C C . ASN A 1 88 ? -12.985 4.108 -6.758 1.00 84.38 88 ASN A C 1
ATOM 690 O O . ASN A 1 88 ? -12.951 3.139 -7.524 1.00 84.38 88 ASN A O 1
ATOM 694 N N . PRO A 1 89 ? -11.940 4.953 -6.655 1.00 84.94 89 PRO A N 1
ATOM 695 C CA . PRO A 1 89 ? -10.758 4.820 -7.497 1.00 84.94 89 PRO A CA 1
ATOM 696 C C . PRO A 1 89 ? -10.028 3.499 -7.235 1.00 84.94 89 PRO A C 1
ATOM 698 O O . PRO A 1 89 ? -9.996 3.001 -6.105 1.00 84.94 89 PRO A O 1
ATOM 701 N N . ALA A 1 90 ? -9.398 2.956 -8.276 1.00 85.06 90 ALA A N 1
ATOM 702 C CA . ALA A 1 90 ? -8.587 1.752 -8.165 1.00 85.06 90 ALA A CA 1
ATOM 703 C C . ALA A 1 90 ? -7.380 1.980 -7.243 1.00 85.06 90 ALA A C 1
ATOM 705 O O . ALA A 1 90 ? -6.646 2.960 -7.377 1.00 85.06 90 ALA A O 1
ATOM 706 N N . ILE A 1 91 ? -7.137 1.037 -6.334 1.00 84.56 91 ILE A N 1
ATOM 707 C CA . ILE A 1 91 ? -5.976 1.026 -5.442 1.00 84.56 91 ILE A CA 1
ATOM 708 C C . ILE A 1 91 ? -4.807 0.395 -6.196 1.00 84.56 91 ILE A C 1
ATOM 710 O O . ILE A 1 91 ? -4.463 -0.778 -6.000 1.00 84.56 91 ILE A O 1
ATOM 714 N N . ASN A 1 92 ? -4.245 1.169 -7.118 1.00 83.38 92 ASN A N 1
ATOM 715 C CA . ASN A 1 92 ? -3.156 0.768 -8.008 1.00 83.38 92 ASN A CA 1
ATOM 716 C C . ASN A 1 92 ? -1.866 1.566 -7.771 1.00 83.38 92 ASN A C 1
ATOM 718 O O . ASN A 1 92 ? -0.872 1.326 -8.446 1.00 83.38 92 ASN A O 1
ATOM 722 N N . SER A 1 93 ? -1.866 2.498 -6.818 1.00 82.88 93 SER A N 1
ATOM 723 C CA . SER A 1 93 ? -0.700 3.306 -6.461 1.00 82.88 93 SER A CA 1
ATOM 724 C C . SER A 1 93 ? -0.510 3.391 -4.943 1.00 82.88 93 SER A C 1
ATOM 726 O O . SER A 1 93 ? -1.488 3.262 -4.195 1.00 82.88 93 SER A O 1
ATOM 728 N N . PRO A 1 94 ? 0.723 3.640 -4.463 1.00 80.81 94 PRO A N 1
ATOM 729 C CA . PRO A 1 94 ? 0.989 3.872 -3.043 1.00 80.81 94 PRO A CA 1
ATOM 730 C C . PRO A 1 94 ? 0.113 4.979 -2.449 1.00 80.81 94 PRO A C 1
ATOM 732 O O . PRO A 1 94 ? -0.458 4.790 -1.381 1.00 80.81 94 PRO A O 1
ATOM 735 N N . ALA A 1 95 ? -0.085 6.078 -3.185 1.00 83.12 95 ALA A N 1
ATOM 736 C CA . ALA A 1 95 ? -0.936 7.187 -2.760 1.00 83.12 95 ALA A CA 1
ATOM 737 C C . ALA A 1 95 ? -2.398 6.748 -2.560 1.00 83.12 95 ALA A C 1
ATOM 739 O O . ALA A 1 95 ? -2.976 6.974 -1.500 1.00 83.12 95 ALA A O 1
ATOM 740 N N . THR A 1 96 ? -2.984 6.037 -3.535 1.00 85.81 96 THR A N 1
ATOM 741 C CA . THR A 1 96 ? -4.364 5.523 -3.406 1.00 85.81 96 THR A CA 1
ATOM 742 C C . THR A 1 96 ? -4.514 4.503 -2.273 1.00 85.81 96 THR A C 1
ATOM 744 O O . THR A 1 96 ? -5.554 4.463 -1.615 1.00 85.81 96 THR A O 1
ATOM 747 N N . LEU A 1 97 ? -3.473 3.703 -2.016 1.00 85.12 97 LEU A N 1
ATOM 748 C CA . LEU A 1 97 ? -3.444 2.735 -0.919 1.00 85.12 97 LEU A CA 1
ATOM 749 C C . LEU A 1 97 ? -3.377 3.438 0.438 1.00 85.12 97 LEU A C 1
ATOM 751 O O . LEU A 1 97 ? -4.123 3.073 1.342 1.00 85.12 97 LEU A O 1
ATOM 755 N N . GLN A 1 98 ? -2.543 4.469 0.563 1.00 86.12 98 GLN A N 1
ATOM 756 C CA . GLN A 1 98 ? -2.434 5.296 1.762 1.00 86.12 98 GLN A CA 1
ATOM 757 C C . GLN A 1 98 ? -3.761 5.983 2.086 1.00 86.12 98 GLN A C 1
ATOM 759 O O . GLN A 1 98 ? -4.231 5.897 3.219 1.00 86.12 98 GLN A O 1
ATOM 764 N N . THR A 1 99 ? -4.414 6.591 1.088 1.00 87.50 99 THR A N 1
ATOM 765 C CA . THR A 1 99 ? -5.741 7.202 1.266 1.00 87.50 99 THR A CA 1
ATOM 766 C C . THR A 1 99 ? -6.760 6.187 1.783 1.00 87.50 99 THR A C 1
ATOM 768 O O . THR A 1 99 ? -7.493 6.478 2.727 1.00 87.50 99 THR A O 1
ATOM 771 N N . TRP A 1 100 ? -6.783 4.981 1.207 1.00 88.56 100 TRP A N 1
ATOM 772 C CA . TRP A 1 100 ? -7.677 3.916 1.657 1.00 88.56 100 TRP A CA 1
ATOM 773 C C . TRP A 1 100 ? -7.378 3.471 3.093 1.00 88.56 100 TRP A C 1
ATOM 775 O O . TRP A 1 100 ? -8.291 3.395 3.916 1.00 88.56 100 TRP A O 1
ATOM 785 N N . MET A 1 101 ? -6.108 3.201 3.413 1.00 86.88 101 MET A N 1
ATOM 786 C CA . MET A 1 101 ? -5.722 2.756 4.753 1.00 86.88 101 MET A CA 1
ATOM 787 C C . MET A 1 101 ? -6.044 3.811 5.807 1.00 86.88 101 MET A C 1
ATOM 789 O O . MET A 1 101 ? -6.549 3.458 6.869 1.00 86.88 101 MET A O 1
ATOM 793 N N . ARG A 1 102 ? -5.794 5.092 5.510 1.00 86.50 102 ARG A N 1
ATOM 794 C CA . ARG A 1 102 ? -6.132 6.212 6.393 1.00 86.50 102 ARG A CA 1
ATOM 795 C C . ARG A 1 102 ? -7.632 6.276 6.657 1.00 86.50 102 ARG A C 1
ATOM 797 O O . ARG A 1 102 ? -8.030 6.362 7.814 1.00 86.50 102 ARG A O 1
ATOM 804 N N . ALA A 1 103 ? -8.451 6.180 5.611 1.00 85.25 103 ALA A N 1
ATOM 805 C CA . ALA A 1 103 ? -9.902 6.214 5.751 1.00 85.25 103 ALA A CA 1
ATOM 806 C C . ALA A 1 103 ? -10.438 5.019 6.554 1.00 85.25 103 ALA A C 1
ATOM 808 O O . ALA A 1 103 ? -11.276 5.191 7.438 1.00 85.25 103 ALA A O 1
ATOM 809 N N . LYS A 1 104 ? -9.917 3.810 6.311 1.00 83.56 104 LYS A N 1
ATOM 810 C CA . LYS A 1 104 ? -10.340 2.620 7.058 1.00 83.56 104 LYS A CA 1
ATOM 811 C C . LYS A 1 104 ? -9.853 2.645 8.511 1.00 83.56 104 LYS A C 1
ATOM 813 O O . LYS A 1 104 ? -10.620 2.289 9.393 1.00 83.56 104 LYS A O 1
ATOM 818 N N . TYR A 1 105 ? -8.637 3.127 8.775 1.00 83.38 105 TYR A N 1
ATOM 819 C CA . TYR A 1 105 ? -8.136 3.327 10.141 1.00 83.38 105 TYR A CA 1
ATOM 820 C C . TYR A 1 105 ? -8.982 4.344 10.915 1.00 83.38 105 TYR A C 1
ATOM 822 O O . TYR A 1 105 ? -9.306 4.110 12.072 1.00 83.38 105 TYR A O 1
ATOM 830 N N . GLN A 1 106 ? -9.380 5.448 10.272 1.00 82.00 106 GLN A N 1
ATOM 831 C CA . GLN A 1 106 ? -10.311 6.408 10.867 1.00 82.00 106 GLN A CA 1
ATOM 832 C C . GLN A 1 106 ? -11.662 5.746 11.160 1.00 82.00 106 GLN A C 1
ATOM 834 O O . GLN A 1 106 ? -12.145 5.848 12.276 1.00 82.00 106 GLN A O 1
ATOM 839 N N . CYS A 1 107 ? -12.235 5.006 10.209 1.00 81.00 107 CYS A N 1
ATOM 840 C CA . CYS A 1 107 ? -13.516 4.320 10.401 1.00 81.00 107 CYS A CA 1
ATOM 841 C C . CYS A 1 107 ? -13.499 3.269 11.528 1.00 81.00 107 CYS A C 1
ATOM 843 O O . CYS A 1 107 ? -14.534 3.021 12.128 1.00 81.00 107 CYS A O 1
ATOM 845 N N . GLU A 1 108 ? -12.361 2.621 11.795 1.00 76.75 108 GLU A N 1
ATOM 846 C CA . GLU A 1 108 ? -12.229 1.630 12.877 1.00 76.75 108 GLU A CA 1
ATOM 847 C C . GLU A 1 108 ? -12.027 2.261 14.263 1.00 76.75 108 GLU A C 1
ATOM 849 O O . GLU A 1 108 ? -12.142 1.564 15.269 1.00 76.75 108 GLU A O 1
ATOM 854 N N . ASN A 1 109 ? -11.666 3.543 14.322 1.00 69.50 109 ASN A N 1
ATOM 855 C CA . ASN A 1 109 ? -11.282 4.231 15.554 1.00 69.50 109 ASN A CA 1
ATOM 856 C C . ASN A 1 109 ? -12.301 5.309 15.982 1.00 69.50 109 ASN A C 1
ATOM 858 O O . ASN A 1 109 ? -11.982 6.133 16.844 1.00 69.50 109 ASN A O 1
ATOM 862 N N . PHE A 1 110 ? -13.491 5.296 15.372 1.00 54.03 110 PHE A N 1
ATOM 863 C CA . PHE A 1 110 ? -14.686 6.082 15.695 1.00 54.03 110 PHE A CA 1
ATOM 864 C C . PHE A 1 110 ? -15.853 5.132 15.972 1.00 54.03 110 PHE A C 1
ATOM 866 O O . PHE A 1 110 ? -16.667 5.469 16.859 1.00 54.03 110 PHE A O 1
#

Foldseek 3Di:
DLVVVCVVVCVVLVVLLVVQAADQLPDALVVSLVVSVVSCVVCVVVLVVVCVVDPQSVPQQVVQVSVCVSNVNHCPPPDQFQPQDPPRHGSRGPVRSSVSSNSVSVVVVD

Secondary structure (DSSP, 8-state):
--HHHHHHHHHHHHHHHHHSPP--SSS-HHHHHHHHHHHHHTTHHHHHHHHHHTTTTT-HHHHHHHHHHHGGGTSPSPPSB-TTSTT--B--SHHHHHHHHHHHHHHH--

Organism: NCBI:txid94130

Solvent-accessible surface area (backbone atoms only — not comparable to full-atom values): 6386 Å² total; per-residue (Å²): 126,69,63,80,70,43,50,66,52,52,65,59,48,47,61,57,54,63,72,50,75,59,43,62,75,87,60,59,55,66,62,53,50,48,53,58,45,58,73,47,51,83,44,43,68,60,46,51,50,42,31,70,73,40,86,56,73,69,32,48,51,54,57,24,53,58,54,53,67,40,30,63,60,64,50,63,83,69,63,66,40,28,85,88,42,91,86,43,51,65,49,44,27,54,66,49,43,50,55,40,46,44,48,51,53,50,66,74,74,111

pLDDT: mean 75.14, std 10.2, range [50.78, 88.56]

Nearest PDB structures (foldseek):
  6hk0-assembly1_B  TM=2.593E-01  e=2.165E+00  Dickeya chrysanthemi

Radius of gyration: 14.53 Å; Cα contacts (8 Å, |Δi|>4): 91; chains: 1; bounding box: 34×22×36 Å

Sequence (110 aa):
MADARREPLYNIIGPIFAKHKQYTGQEPPDEYLDKVWKSISHLDGSMTALENANVRDFDNVIKCGLLKTKLGGKYIPVPVNNPYTAGNPAINSPATLQTWMRAKYQCENF